Protein AF-A0A6P0TZZ3-F1 (afdb_monomer)

pLDDT: mean 82.18, std 9.92, range [52.47, 95.62]

Structure (mmCIF, N/CA/C/O backbone):
data_AF-A0A6P0TZZ3-F1
#
_entry.id   AF-A0A6P0TZZ3-F1
#
loop_
_atom_site.group_PDB
_atom_site.id
_atom_site.type_symbol
_atom_site.label_atom_id
_atom_site.label_alt_id
_atom_site.label_comp_id
_atom_site.label_asym_id
_atom_site.label_entity_id
_atom_site.label_seq_id
_atom_site.pdbx_PDB_ins_code
_atom_site.Cartn_x
_atom_site.Cartn_y
_atom_site.Cartn_z
_atom_site.occupancy
_atom_site.B_iso_or_equiv
_atom_site.auth_seq_id
_atom_site.auth_comp_id
_atom_site.auth_asym_id
_atom_site.auth_atom_id
_atom_site.pdbx_PDB_model_num
ATOM 1 N N . MET A 1 1 ? 15.895 10.677 0.646 1.00 52.47 1 MET A N 1
ATOM 2 C CA . MET A 1 1 ? 14.787 11.586 1.006 1.00 52.47 1 MET A CA 1
ATOM 3 C C . MET A 1 1 ? 13.874 10.931 2.045 1.00 52.47 1 MET A C 1
ATOM 5 O O . MET A 1 1 ? 13.960 9.717 2.222 1.00 52.47 1 MET A O 1
ATOM 9 N N . SER A 1 2 ? 13.044 11.704 2.756 1.00 64.56 2 SER A N 1
ATOM 10 C CA . SER A 1 2 ? 11.934 11.185 3.570 1.00 64.56 2 SER A CA 1
ATOM 11 C C . SER A 1 2 ? 10.621 11.366 2.803 1.00 64.56 2 SER A C 1
ATOM 13 O O . SER A 1 2 ? 10.283 12.470 2.377 1.00 64.56 2 SER A O 1
ATOM 15 N N . PHE A 1 3 ? 9.886 10.277 2.585 1.00 74.50 3 PHE A N 1
ATOM 16 C CA . PHE A 1 3 ? 8.563 10.345 1.969 1.00 74.50 3 PHE A CA 1
ATOM 17 C C . PHE A 1 3 ? 7.570 10.886 3.000 1.00 74.50 3 PHE A C 1
ATOM 19 O O . PHE A 1 3 ? 7.416 10.302 4.069 1.00 74.50 3 PHE A O 1
ATOM 26 N N . THR A 1 4 ? 6.916 12.011 2.701 1.00 78.69 4 THR A N 1
ATOM 27 C CA . THR A 1 4 ? 5.920 12.614 3.598 1.00 78.69 4 THR A CA 1
ATOM 28 C C . THR A 1 4 ? 4.526 12.464 3.006 1.00 78.69 4 THR A C 1
ATOM 30 O O . THR A 1 4 ? 4.146 13.149 2.057 1.00 78.69 4 THR A O 1
ATOM 33 N N . PHE A 1 5 ? 3.742 11.554 3.577 1.00 82.44 5 PHE A N 1
ATOM 34 C CA . PHE A 1 5 ? 2.343 11.362 3.214 1.00 82.44 5 PHE A CA 1
ATOM 35 C C . PHE A 1 5 ? 1.461 12.149 4.184 1.00 82.44 5 PHE A C 1
ATOM 37 O O . PHE A 1 5 ? 1.584 12.011 5.394 1.00 82.44 5 PHE A O 1
ATOM 44 N N . LYS A 1 6 ? 0.579 13.004 3.655 1.00 82.19 6 LYS A N 1
ATOM 45 C CA . LYS A 1 6 ? -0.287 13.898 4.454 1.00 82.19 6 LYS A CA 1
ATOM 46 C C . LYS A 1 6 ? -1.774 13.547 4.356 1.00 82.19 6 LYS A C 1
ATOM 48 O O . LYS A 1 6 ? -2.630 14.353 4.717 1.00 82.19 6 LYS A O 1
ATOM 53 N N . GLN A 1 7 ? -2.101 12.389 3.794 1.00 79.00 7 GLN A N 1
ATOM 54 C CA . GLN A 1 7 ? -3.471 11.986 3.474 1.00 79.00 7 GLN A CA 1
ATOM 55 C C . GLN A 1 7 ? -3.771 10.594 4.023 1.00 79.00 7 GLN A C 1
ATOM 57 O O . GLN A 1 7 ? -2.855 9.804 4.227 1.00 79.00 7 GLN A O 1
ATOM 62 N N . GLY A 1 8 ? -5.052 10.288 4.235 1.00 78.75 8 GLY A N 1
ATOM 63 C CA . GLY A 1 8 ? -5.482 8.984 4.742 1.00 78.75 8 GLY A CA 1
ATOM 64 C C . GLY A 1 8 ? -4.954 8.696 6.149 1.00 78.75 8 GLY A C 1
ATOM 65 O O . GLY A 1 8 ? -4.808 9.608 6.965 1.00 78.75 8 GLY A O 1
ATOM 66 N N . LEU A 1 9 ? -4.645 7.426 6.422 1.00 78.88 9 LEU A N 1
ATOM 67 C CA . LEU A 1 9 ? -4.151 6.988 7.732 1.00 78.88 9 LEU A CA 1
ATOM 68 C C . LEU A 1 9 ? -2.781 7.585 8.103 1.00 78.88 9 LEU A C 1
ATOM 70 O O . LEU A 1 9 ? -2.472 7.700 9.287 1.00 78.88 9 LEU A O 1
ATOM 74 N N . PHE A 1 10 ? -2.015 8.076 7.124 1.00 81.44 10 PHE A N 1
ATOM 75 C CA . PHE A 1 10 ? -0.735 8.753 7.362 1.00 81.44 10 PHE A CA 1
ATOM 76 C C . PHE A 1 10 ? -0.865 10.061 8.160 1.00 81.44 10 PHE A C 1
ATOM 78 O O . PHE A 1 10 ? 0.127 10.571 8.670 1.00 81.44 10 PHE A O 1
ATOM 85 N N . GLN A 1 11 ? -2.077 10.609 8.310 1.00 78.50 11 GLN A N 1
ATOM 86 C CA . GLN A 1 11 ? -2.333 11.764 9.181 1.00 78.50 11 GLN A CA 1
ATOM 87 C C . GLN A 1 11 ? -2.257 11.430 10.679 1.00 78.50 11 GLN A C 1
ATOM 89 O O . GLN A 1 11 ? -2.151 12.342 11.495 1.00 78.50 11 GLN A O 1
ATOM 94 N N . PHE A 1 12 ? -2.320 10.146 11.039 1.00 72.44 12 PHE A N 1
ATOM 95 C CA . PHE A 1 12 ? -2.363 9.665 12.423 1.00 72.44 12 PHE A CA 1
ATOM 96 C C . PHE A 1 12 ? -1.046 9.010 12.859 1.00 72.44 12 PHE A C 1
ATOM 98 O O . PHE A 1 12 ? -1.059 8.139 13.722 1.00 72.44 12 PHE A O 1
ATOM 105 N N . ASP A 1 13 ? 0.073 9.403 12.239 1.00 73.25 13 ASP A N 1
ATOM 106 C CA . ASP A 1 13 ? 1.415 8.840 12.474 1.00 73.25 13 ASP A CA 1
ATOM 107 C C . ASP A 1 13 ? 1.493 7.314 12.255 1.00 73.25 13 ASP A C 1
ATOM 109 O O . ASP A 1 13 ? 2.317 6.604 12.827 1.00 73.25 13 ASP A O 1
ATOM 113 N N . PHE A 1 14 ? 0.603 6.792 11.405 1.00 78.06 14 PHE A N 1
ATOM 114 C CA . PHE A 1 14 ? 0.521 5.379 11.059 1.00 78.06 14 PHE A CA 1
ATOM 115 C C . PHE A 1 14 ? 0.973 5.149 9.617 1.00 78.06 14 PHE A C 1
ATOM 117 O O . PHE A 1 14 ? 0.549 5.851 8.695 1.00 78.06 14 PHE A O 1
ATOM 124 N N . THR A 1 15 ? 1.810 4.133 9.402 1.00 83.56 15 THR A N 1
ATOM 125 C CA . THR A 1 15 ? 2.242 3.751 8.054 1.00 83.56 15 THR A CA 1
ATOM 126 C C . THR A 1 15 ? 1.244 2.770 7.453 1.00 83.56 15 THR A C 1
ATOM 128 O O . THR A 1 15 ? 1.202 1.601 7.821 1.00 83.56 15 THR A O 1
ATOM 131 N N . ASP A 1 16 ? 0.449 3.234 6.492 1.00 87.00 16 ASP A N 1
ATOM 132 C CA . ASP A 1 16 ? -0.555 2.393 5.843 1.00 87.00 16 ASP A CA 1
ATOM 133 C C . ASP A 1 16 ? 0.065 1.494 4.764 1.00 87.00 16 ASP A C 1
ATOM 135 O O . ASP A 1 16 ? 0.203 1.862 3.594 1.00 87.00 16 ASP A O 1
ATOM 139 N N . HIS A 1 17 ? 0.439 0.281 5.166 1.00 89.12 17 HIS A N 1
ATOM 140 C CA . HIS A 1 17 ? 1.008 -0.722 4.267 1.00 89.12 17 HIS A CA 1
ATOM 141 C C . HIS A 1 17 ? 0.021 -1.208 3.194 1.00 89.12 17 HIS A C 1
ATOM 143 O O . HIS A 1 17 ? 0.450 -1.559 2.090 1.00 89.12 17 HIS A O 1
ATOM 149 N N . HIS A 1 18 ? -1.288 -1.175 3.470 1.00 89.56 18 HIS A N 1
ATOM 150 C CA . HIS A 1 18 ? -2.309 -1.545 2.489 1.00 89.56 18 HIS A CA 1
ATOM 151 C C . HIS A 1 18 ? -2.388 -0.483 1.391 1.00 89.56 18 HIS A C 1
ATOM 153 O O . HIS A 1 18 ? -2.351 -0.820 0.204 1.00 89.56 18 HIS A O 1
ATOM 159 N N . ALA A 1 19 ? -2.387 0.799 1.770 1.00 89.94 19 ALA A N 1
ATOM 160 C CA . ALA A 1 19 ? -2.342 1.909 0.825 1.00 89.94 19 ALA A CA 1
ATOM 161 C C . ALA A 1 19 ? -1.035 1.937 0.017 1.00 89.94 19 ALA A C 1
ATOM 163 O O . ALA A 1 19 ? -1.085 2.159 -1.193 1.00 89.94 19 ALA A O 1
ATOM 164 N N . ILE A 1 20 ? 0.117 1.643 0.639 1.00 91.44 20 ILE A N 1
ATOM 165 C CA . ILE A 1 20 ? 1.415 1.569 -0.062 1.00 91.44 20 ILE A CA 1
ATOM 166 C C . ILE A 1 20 ? 1.385 0.523 -1.185 1.00 91.44 20 ILE A C 1
ATOM 168 O O . ILE A 1 20 ? 1.874 0.785 -2.284 1.00 91.44 20 ILE A O 1
ATOM 172 N N . LEU A 1 21 ? 0.805 -0.657 -0.940 1.00 92.12 21 LEU A N 1
ATOM 173 C CA . LEU A 1 21 ? 0.680 -1.696 -1.970 1.00 92.12 21 LEU A CA 1
ATOM 174 C C . LEU A 1 21 ? -0.540 -1.483 -2.887 1.00 92.12 21 LEU A C 1
ATOM 176 O O . LEU A 1 21 ? -0.622 -2.076 -3.970 1.00 92.12 21 LEU A O 1
ATOM 180 N N . GLY A 1 22 ? -1.477 -0.620 -2.496 1.00 91.06 22 GLY A N 1
ATOM 181 C CA . GLY A 1 22 ? -2.748 -0.412 -3.182 1.00 91.06 22 GLY A CA 1
ATOM 182 C C . GLY A 1 22 ? -3.596 -1.682 -3.182 1.00 91.06 22 GLY A C 1
ATOM 183 O O . GLY A 1 22 ? -4.038 -2.123 -4.246 1.00 91.06 22 GLY A O 1
ATOM 184 N N . VAL A 1 23 ? -3.736 -2.299 -2.009 1.00 91.75 23 VAL A N 1
ATOM 185 C CA . VAL A 1 23 ? -4.586 -3.469 -1.750 1.00 91.75 23 VAL A CA 1
ATOM 186 C C . VAL A 1 23 ? -5.721 -3.097 -0.802 1.00 91.75 23 VAL A C 1
ATOM 188 O O . VAL A 1 23 ? -5.630 -2.109 -0.075 1.00 91.75 23 VAL A O 1
ATOM 191 N N . SER A 1 24 ? -6.788 -3.892 -0.814 1.00 88.62 24 SER A N 1
ATOM 192 C CA . SER A 1 24 ? -7.885 -3.740 0.139 1.00 88.62 24 SER A CA 1
ATOM 193 C C . SER A 1 24 ? -7.459 -4.136 1.557 1.00 88.62 24 SER A C 1
ATOM 195 O O . SER A 1 24 ? -6.531 -4.925 1.727 1.00 88.62 24 SER A O 1
ATOM 197 N N . LEU A 1 25 ? -8.155 -3.616 2.570 1.00 83.81 25 LEU A N 1
ATOM 198 C CA . LEU A 1 25 ? -7.905 -3.905 3.991 1.00 83.81 25 LEU A CA 1
ATOM 199 C C . LEU A 1 25 ? -8.218 -5.360 4.381 1.00 83.81 25 LEU A C 1
ATOM 201 O O . LEU A 1 25 ? -7.721 -5.862 5.386 1.00 83.81 25 LEU A O 1
ATOM 205 N N . ASP A 1 26 ? -9.056 -6.035 3.597 1.00 84.12 26 ASP A N 1
ATOM 206 C CA . ASP A 1 26 ? -9.419 -7.445 3.749 1.00 84.12 26 ASP A CA 1
ATOM 207 C C . ASP A 1 26 ? -8.594 -8.383 2.854 1.00 84.12 26 ASP A C 1
ATOM 209 O O . ASP A 1 26 ? -8.761 -9.601 2.951 1.00 84.12 26 ASP A O 1
ATOM 213 N N . ALA A 1 27 ? -7.674 -7.836 2.046 1.00 87.94 27 ALA A N 1
ATOM 214 C CA . ALA A 1 27 ? -6.902 -8.597 1.074 1.00 87.94 27 ALA A CA 1
ATOM 215 C C . ALA A 1 27 ? -6.175 -9.780 1.723 1.00 87.94 27 ALA A C 1
ATOM 217 O O . ALA A 1 27 ? -5.566 -9.683 2.797 1.00 87.94 27 ALA A O 1
ATOM 218 N N . GLU A 1 28 ? -6.219 -10.918 1.040 1.00 87.50 28 GLU A N 1
ATOM 219 C CA . GLU A 1 28 ? -5.500 -12.102 1.486 1.00 87.50 28 GLU A CA 1
ATOM 220 C C . GLU A 1 28 ? -4.016 -12.010 1.125 1.00 87.50 28 GLU A C 1
ATOM 222 O O 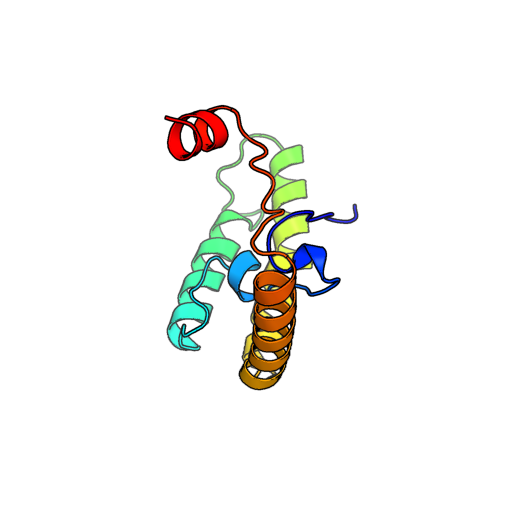. GLU A 1 28 ? -3.612 -11.352 0.161 1.00 87.50 28 GLU A O 1
ATOM 227 N N . PHE A 1 29 ? -3.176 -12.747 1.854 1.00 87.75 29 PHE A N 1
ATOM 228 C CA . PHE A 1 29 ? -1.731 -12.740 1.620 1.00 87.75 29 PHE A CA 1
ATOM 229 C C . PHE A 1 29 ? -1.356 -13.092 0.168 1.00 87.75 29 PHE A C 1
ATOM 231 O O . PHE A 1 29 ? -0.422 -12.523 -0.401 1.00 87.75 29 PHE A O 1
ATOM 238 N N . GLY A 1 30 ? -2.119 -13.981 -0.478 1.00 90.44 30 GLY A N 1
ATOM 239 C CA . GLY A 1 30 ? -1.937 -14.307 -1.894 1.00 90.44 30 GLY A CA 1
ATOM 240 C C . GLY A 1 30 ? -2.153 -13.107 -2.827 1.00 90.44 30 GLY A C 1
ATOM 241 O O . GLY A 1 30 ? -1.402 -12.927 -3.790 1.00 90.44 30 GLY A O 1
ATOM 242 N N . GLU A 1 31 ? -3.139 -12.258 -2.540 1.00 91.75 31 GLU A N 1
ATOM 243 C CA . GLU A 1 31 ? -3.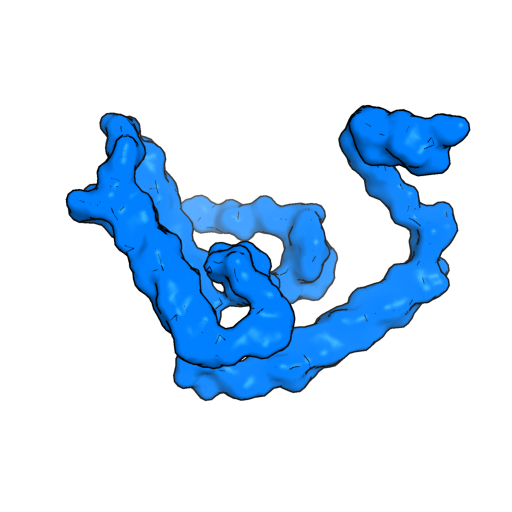414 -11.032 -3.297 1.00 91.75 31 GLU A CA 1
ATOM 244 C C . GLU A 1 31 ? -2.349 -9.967 -3.042 1.00 91.75 31 GLU A C 1
ATOM 246 O O . GLU A 1 31 ? -1.842 -9.363 -3.994 1.00 91.75 31 GLU A O 1
ATOM 251 N N . ILE A 1 32 ? -1.946 -9.813 -1.778 1.00 91.94 32 ILE A N 1
ATOM 252 C CA . ILE A 1 32 ? -0.858 -8.928 -1.353 1.00 91.94 32 ILE A CA 1
ATOM 253 C C . ILE A 1 32 ? 0.431 -9.283 -2.096 1.00 91.94 32 ILE A C 1
ATOM 255 O O . ILE A 1 32 ? 1.040 -8.419 -2.731 1.00 91.94 32 ILE A O 1
ATOM 259 N N . ARG A 1 33 ? 0.806 -10.568 -2.125 1.00 92.75 33 ARG A N 1
ATOM 260 C CA . ARG A 1 33 ? 1.985 -11.051 -2.855 1.00 92.75 33 ARG A CA 1
ATOM 261 C C . ARG A 1 33 ? 1.890 -10.764 -4.352 1.00 92.75 33 ARG A C 1
ATOM 263 O O . ARG A 1 33 ? 2.834 -10.228 -4.936 1.00 92.75 33 ARG A O 1
ATOM 270 N N . LYS A 1 34 ? 0.752 -11.070 -4.988 1.00 95.00 34 LYS A N 1
ATOM 271 C CA . LYS A 1 34 ? 0.529 -10.779 -6.419 1.00 95.00 34 LYS A CA 1
ATOM 272 C C . LYS A 1 34 ? 0.631 -9.285 -6.721 1.00 95.00 34 LYS A C 1
ATOM 274 O O . LYS A 1 34 ? 1.098 -8.897 -7.796 1.00 95.00 34 LYS A O 1
ATOM 279 N N . ARG A 1 35 ? 0.148 -8.430 -5.818 1.00 95.62 35 ARG A N 1
ATOM 280 C CA . ARG A 1 35 ? 0.223 -6.979 -5.976 1.00 95.62 35 ARG A CA 1
ATOM 281 C C . ARG A 1 35 ? 1.652 -6.478 -5.798 1.00 95.62 35 ARG A C 1
ATOM 283 O O . ARG A 1 35 ? 2.130 -5.773 -6.685 1.00 95.62 35 ARG A O 1
ATOM 290 N N . TYR A 1 36 ? 2.342 -6.919 -4.748 1.00 95.31 36 TYR A N 1
ATOM 291 C CA . TYR A 1 36 ? 3.749 -6.610 -4.507 1.00 95.31 36 TYR A CA 1
ATOM 292 C C . TYR A 1 36 ? 4.615 -6.931 -5.728 1.00 95.31 36 TYR A C 1
ATOM 294 O O . TYR A 1 36 ? 5.302 -6.045 -6.224 1.00 95.31 36 TYR A O 1
ATOM 302 N N . MET A 1 37 ? 4.512 -8.140 -6.297 1.00 94.94 37 MET A N 1
ATOM 303 C CA . MET A 1 37 ? 5.324 -8.515 -7.465 1.00 94.94 37 MET A CA 1
ATOM 304 C C . MET A 1 37 ? 5.085 -7.608 -8.681 1.00 94.94 37 MET A C 1
ATOM 306 O O . MET A 1 37 ? 6.027 -7.269 -9.397 1.00 94.94 37 MET A O 1
ATOM 310 N N . ARG A 1 38 ? 3.836 -7.176 -8.911 1.00 94.44 38 ARG A N 1
ATOM 311 C CA . ARG A 1 38 ? 3.507 -6.238 -9.997 1.00 94.44 38 ARG A CA 1
ATOM 312 C C . ARG A 1 38 ? 4.111 -4.856 -9.768 1.00 94.44 38 ARG A C 1
ATOM 314 O O . ARG A 1 38 ? 4.610 -4.259 -10.718 1.00 94.44 38 ARG A O 1
ATOM 321 N N . VAL A 1 39 ? 4.052 -4.353 -8.536 1.00 94.25 39 VAL A N 1
ATOM 322 C CA . VAL A 1 39 ? 4.625 -3.048 -8.175 1.00 94.25 39 VAL A CA 1
ATOM 323 C C . VAL A 1 39 ? 6.150 -3.106 -8.243 1.00 94.25 39 VAL A C 1
ATOM 325 O O . VAL A 1 39 ? 6.752 -2.280 -8.922 1.00 94.25 39 VAL A O 1
ATOM 328 N N . ALA A 1 40 ? 6.766 -4.126 -7.641 1.00 93.75 40 ALA A N 1
ATOM 329 C CA . ALA A 1 40 ? 8.211 -4.323 -7.641 1.00 93.75 40 ALA A CA 1
ATOM 330 C C . ALA A 1 40 ? 8.777 -4.375 -9.062 1.00 93.75 40 ALA A C 1
ATOM 332 O O . ALA A 1 40 ? 9.712 -3.648 -9.371 1.00 93.75 40 ALA A O 1
ATOM 333 N N . ARG A 1 41 ? 8.146 -5.131 -9.970 1.00 92.94 41 ARG A N 1
ATOM 334 C CA . ARG A 1 41 ? 8.570 -5.188 -11.376 1.00 92.94 41 ARG A CA 1
ATOM 335 C C . ARG A 1 41 ? 8.493 -3.833 -12.089 1.00 92.94 41 ARG A C 1
ATOM 337 O O . ARG A 1 41 ? 9.295 -3.569 -12.971 1.00 92.94 41 ARG A O 1
ATOM 344 N N . ARG A 1 42 ? 7.545 -2.958 -11.752 1.00 91.19 42 ARG A N 1
ATOM 345 C CA . ARG A 1 42 ? 7.474 -1.623 -12.378 1.00 91.19 42 ARG A CA 1
ATOM 346 C C . ARG A 1 42 ? 8.531 -0.659 -11.847 1.00 91.19 42 ARG A C 1
ATOM 348 O O . ARG A 1 42 ? 8.927 0.248 -12.570 1.00 91.19 42 ARG A O 1
ATOM 355 N N . LEU A 1 43 ? 8.939 -0.835 -10.594 1.00 91.75 43 LEU A N 1
ATOM 356 C CA . LEU A 1 43 ? 9.865 0.064 -9.909 1.00 91.75 43 LEU A CA 1
ATOM 357 C C . LEU A 1 43 ? 11.324 -0.409 -9.952 1.00 91.75 43 LEU A C 1
ATOM 359 O O . LEU A 1 43 ? 12.219 0.384 -9.686 1.00 91.75 43 LEU A O 1
ATOM 363 N N . HIS A 1 44 ? 11.567 -1.681 -10.271 1.00 89.00 44 HIS A N 1
ATOM 364 C CA . HIS A 1 44 ? 12.911 -2.243 -10.355 1.00 89.00 44 HIS A CA 1
ATOM 365 C C . HIS A 1 44 ? 13.720 -1.569 -11.477 1.00 89.00 44 HIS A C 1
ATOM 367 O O . HIS A 1 44 ? 13.178 -1.415 -12.576 1.00 89.00 44 HIS A O 1
ATOM 373 N N . PRO A 1 45 ? 15.002 -1.222 -11.249 1.00 85.12 45 PRO A N 1
ATOM 374 C CA . PRO A 1 45 ? 15.831 -0.520 -12.234 1.00 85.12 45 PRO A CA 1
ATOM 375 C C . PRO A 1 45 ? 15.883 -1.233 -13.594 1.00 85.12 45 PRO A C 1
ATOM 377 O O . PRO A 1 45 ? 15.756 -0.584 -14.629 1.00 85.12 45 PRO A O 1
ATOM 380 N N . ASP A 1 46 ? 15.962 -2.566 -13.596 1.00 85.56 46 ASP A N 1
ATOM 381 C CA . ASP A 1 46 ? 16.085 -3.364 -14.828 1.00 85.56 46 ASP A CA 1
ATOM 382 C C . ASP A 1 46 ? 14.816 -3.412 -15.691 1.00 85.56 46 ASP A C 1
ATOM 384 O O . ASP A 1 46 ? 14.887 -3.659 -16.892 1.00 85.56 46 ASP A O 1
ATOM 388 N N . THR A 1 47 ? 13.637 -3.235 -15.092 1.00 86.31 47 THR A N 1
ATOM 389 C CA . THR A 1 47 ? 12.345 -3.422 -15.780 1.00 86.31 47 THR A CA 1
ATOM 390 C C . THR A 1 47 ? 11.478 -2.170 -15.769 1.00 86.31 47 THR A C 1
ATOM 392 O O . THR A 1 47 ? 10.317 -2.212 -16.188 1.00 86.31 47 THR A O 1
ATOM 395 N N . SER A 1 48 ? 12.030 -1.060 -15.285 1.00 82.00 48 SER A N 1
ATOM 396 C CA . SER A 1 48 ? 11.329 0.207 -15.193 1.00 82.00 48 SER A CA 1
ATOM 397 C C . SER A 1 48 ? 11.081 0.808 -16.583 1.00 82.00 48 SER A C 1
ATOM 399 O O . SER A 1 48 ? 12.015 0.923 -17.377 1.00 82.00 48 SER A O 1
ATOM 401 N N . PRO A 1 49 ? 9.843 1.238 -16.894 1.00 82.88 49 PRO A N 1
ATOM 402 C CA . PRO A 1 49 ? 9.532 1.915 -18.149 1.00 82.88 49 PRO A CA 1
ATOM 403 C C . PRO A 1 49 ? 9.945 3.400 -18.153 1.00 82.88 49 PRO A C 1
ATOM 405 O O . PRO A 1 49 ? 9.677 4.092 -19.134 1.00 82.88 49 PRO A O 1
ATOM 408 N N . PHE A 1 50 ? 10.524 3.922 -17.064 1.00 84.38 50 PHE A N 1
ATOM 409 C CA . PHE A 1 50 ? 10.857 5.341 -16.950 1.00 84.38 50 PHE A CA 1
ATOM 410 C C . PHE A 1 50 ? 12.082 5.698 -17.802 1.00 84.38 50 PHE A C 1
ATOM 412 O O . PHE A 1 50 ? 13.098 5.003 -17.783 1.00 84.38 50 PHE A O 1
ATOM 419 N N . GLY A 1 51 ? 11.971 6.787 -18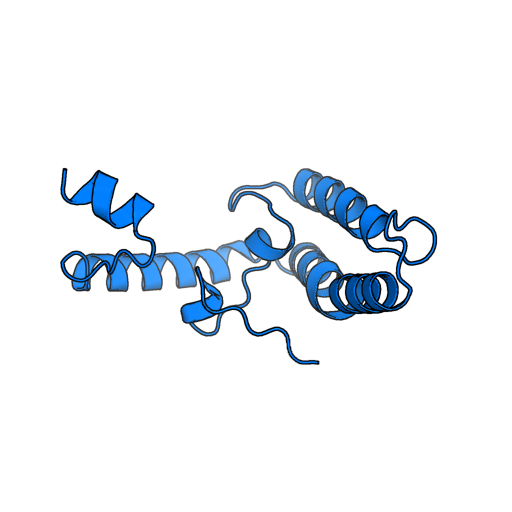.568 1.00 77.00 51 GLY A N 1
ATOM 420 C CA . GLY A 1 51 ? 13.012 7.226 -19.501 1.00 77.00 51 GLY A CA 1
ATOM 421 C C . GLY A 1 51 ? 14.122 8.065 -18.863 1.00 77.00 51 GLY A C 1
ATOM 422 O O . GLY A 1 51 ? 15.235 8.068 -19.379 1.00 77.00 51 GLY A O 1
ATOM 423 N N . SER A 1 52 ? 13.839 8.753 -17.751 1.00 89.06 52 SER A N 1
ATOM 424 C CA . SER A 1 52 ? 14.824 9.567 -17.028 1.00 89.06 52 SER A CA 1
ATOM 425 C C . SER A 1 52 ? 15.535 8.757 -15.948 1.00 89.06 52 SER A C 1
ATOM 427 O O . SER A 1 52 ? 14.897 7.999 -15.216 1.00 89.06 52 SER A O 1
ATOM 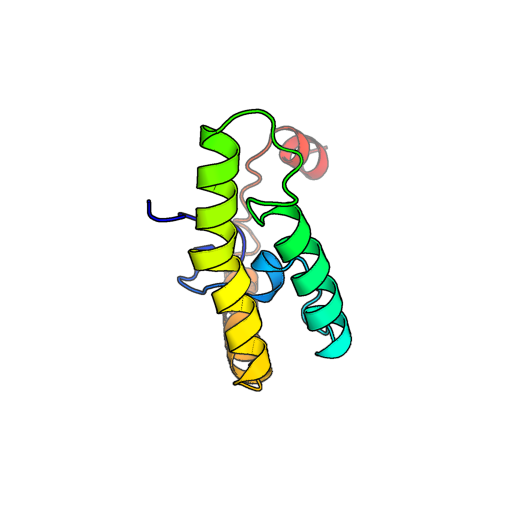429 N N . GLU A 1 53 ? 16.841 8.970 -15.791 1.00 86.31 53 GLU A N 1
ATOM 430 C CA . GLU A 1 53 ? 17.628 8.352 -14.718 1.00 86.31 53 GLU A CA 1
ATOM 431 C C . GLU A 1 53 ? 17.135 8.791 -13.330 1.00 86.31 53 GLU A C 1
ATOM 433 O O . GLU A 1 53 ? 16.995 7.966 -12.432 1.00 86.31 53 GLU A O 1
ATOM 438 N N . THR A 1 54 ? 16.726 10.057 -13.188 1.00 87.94 54 THR A N 1
ATOM 439 C CA . THR A 1 54 ? 16.141 10.585 -11.943 1.00 87.94 54 THR A CA 1
ATOM 440 C C . THR A 1 54 ? 14.885 9.825 -11.523 1.00 87.94 54 THR A C 1
ATOM 442 O O . THR A 1 54 ? 14.666 9.570 -10.340 1.00 87.94 54 THR A O 1
ATOM 445 N N . ASP A 1 55 ? 14.056 9.438 -12.494 1.00 88.62 55 ASP A N 1
ATOM 446 C CA . ASP A 1 55 ? 12.802 8.733 -12.236 1.00 88.62 55 ASP A CA 1
ATOM 447 C C . ASP A 1 55 ? 13.064 7.271 -11.870 1.00 88.62 55 ASP A C 1
ATOM 449 O O . ASP A 1 55 ? 12.356 6.704 -11.037 1.00 88.62 55 ASP A O 1
ATOM 453 N N . LYS A 1 56 ? 14.105 6.661 -12.451 1.00 88.56 56 LYS A N 1
ATOM 454 C CA . LYS A 1 56 ? 14.554 5.309 -12.093 1.00 88.56 56 LYS A CA 1
ATOM 455 C C . LYS A 1 56 ? 15.147 5.261 -10.691 1.00 88.56 56 LYS A C 1
ATOM 457 O O . LYS A 1 56 ? 14.799 4.366 -9.922 1.00 88.56 5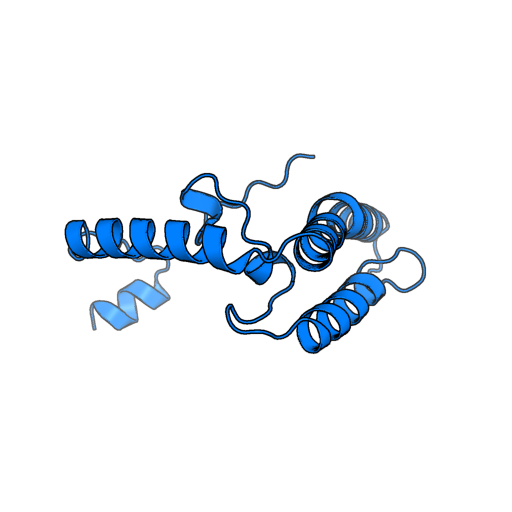6 LYS A O 1
ATOM 462 N N . GLU A 1 57 ? 15.990 6.228 -10.334 1.00 90.12 57 GLU A N 1
ATOM 463 C CA . GLU A 1 57 ? 16.530 6.360 -8.978 1.00 90.12 57 GLU A CA 1
ATOM 464 C C . GLU A 1 57 ? 15.403 6.541 -7.957 1.00 90.12 57 GLU A C 1
ATOM 466 O O . GLU A 1 57 ? 15.351 5.833 -6.947 1.00 90.12 57 GLU A O 1
ATOM 471 N N . PHE A 1 58 ? 14.442 7.418 -8.260 1.00 90.19 58 PHE A N 1
ATOM 472 C CA . PHE A 1 58 ? 13.273 7.632 -7.416 1.00 90.19 58 PHE A CA 1
ATOM 473 C C . PHE A 1 58 ? 12.404 6.371 -7.289 1.00 90.19 58 PHE A C 1
ATOM 475 O O . PHE A 1 58 ? 11.966 6.020 -6.191 1.00 90.19 58 PHE A O 1
ATOM 482 N N . ALA A 1 59 ? 12.190 5.641 -8.387 1.00 91.25 59 ALA A N 1
ATOM 483 C CA . ALA A 1 59 ? 11.467 4.372 -8.382 1.00 91.25 59 ALA A CA 1
ATOM 484 C C . ALA A 1 59 ? 12.166 3.308 -7.521 1.00 91.25 59 ALA A C 1
ATOM 486 O O . ALA A 1 59 ? 11.508 2.608 -6.745 1.00 91.25 59 ALA A O 1
ATOM 487 N N . ASN A 1 60 ? 13.494 3.228 -7.595 1.00 91.25 60 ASN A N 1
ATOM 488 C CA . ASN A 1 60 ? 14.290 2.328 -6.770 1.00 91.25 60 ASN A CA 1
ATOM 489 C C . ASN A 1 60 ? 14.234 2.718 -5.277 1.00 91.25 60 ASN A C 1
ATOM 491 O O . ASN A 1 60 ? 14.094 1.861 -4.397 1.00 91.25 60 ASN A O 1
ATOM 495 N N . GLU A 1 61 ? 14.264 4.018 -4.965 1.00 92.38 61 GLU A N 1
ATOM 496 C CA . GLU A 1 61 ? 14.095 4.511 -3.592 1.00 92.38 61 GLU A CA 1
ATOM 497 C C . GLU A 1 61 ? 12.698 4.165 -3.043 1.00 92.38 61 GLU A C 1
ATOM 499 O O . GLU A 1 61 ? 12.582 3.669 -1.919 1.00 92.38 61 GLU A O 1
ATOM 504 N N . LEU A 1 62 ? 11.639 4.331 -3.845 1.00 92.00 62 LEU A N 1
ATOM 505 C CA . LEU A 1 62 ? 10.278 3.908 -3.492 1.00 92.00 62 LEU A CA 1
ATOM 506 C C . LEU A 1 62 ? 10.196 2.398 -3.224 1.00 92.00 62 LEU A C 1
ATOM 508 O O . LEU A 1 62 ? 9.588 1.965 -2.237 1.00 92.00 62 LEU A O 1
ATOM 512 N N . LEU A 1 63 ? 10.817 1.588 -4.085 1.00 93.56 63 LEU A N 1
ATOM 513 C CA . LEU A 1 63 ? 10.814 0.133 -3.953 1.00 93.56 63 LEU A CA 1
ATOM 514 C C . LEU A 1 63 ? 11.492 -0.322 -2.654 1.00 93.56 63 LEU A C 1
ATOM 516 O O . LEU A 1 63 ? 10.957 -1.170 -1.933 1.00 93.56 63 LEU A O 1
ATOM 520 N N . SER A 1 64 ? 12.658 0.245 -2.352 1.00 93.31 64 SER A N 1
ATOM 521 C CA . SER A 1 64 ? 13.480 -0.146 -1.204 1.00 93.31 64 SER A CA 1
ATOM 522 C C . SER A 1 64 ? 12.954 0.387 0.130 1.00 93.31 64 SER A C 1
ATOM 524 O O . SER A 1 64 ? 12.982 -0.341 1.121 1.00 93.31 64 SER A O 1
ATOM 526 N N . LYS A 1 65 ? 12.441 1.624 0.171 1.00 92.06 65 LYS A N 1
ATOM 527 C CA . LYS A 1 65 ? 12.053 2.289 1.428 1.00 92.06 65 LYS A CA 1
ATOM 528 C C . LYS A 1 65 ? 10.581 2.168 1.796 1.00 92.06 65 LYS A C 1
ATOM 530 O O . LYS A 1 65 ? 10.253 2.359 2.962 1.00 92.06 65 LYS A O 1
ATOM 535 N N . LEU A 1 66 ? 9.698 1.872 0.841 1.00 91.69 66 LEU A N 1
ATOM 536 C CA . LEU A 1 66 ? 8.256 1.783 1.101 1.00 91.69 66 LEU A CA 1
ATOM 537 C C . LEU A 1 66 ? 7.673 0.433 0.708 1.00 91.69 66 LEU A C 1
ATOM 539 O O . LEU A 1 66 ? 7.109 -0.261 1.552 1.00 91.69 66 LEU A O 1
ATOM 543 N N . VAL A 1 67 ? 7.830 0.035 -0.555 1.00 93.69 67 VAL A N 1
ATOM 544 C CA . VAL A 1 67 ? 7.126 -1.139 -1.093 1.00 93.69 67 VAL A CA 1
ATOM 545 C C . VAL A 1 67 ? 7.633 -2.439 -0.465 1.00 93.69 67 VAL A C 1
ATOM 547 O O . VAL A 1 67 ? 6.831 -3.272 -0.042 1.00 93.69 67 VAL A O 1
ATOM 550 N N . SER A 1 68 ? 8.953 -2.616 -0.367 1.00 93.31 68 SER A N 1
ATOM 551 C CA . SER A 1 68 ? 9.539 -3.824 0.229 1.00 93.31 68 SER A CA 1
ATOM 552 C C . SER A 1 68 ? 9.288 -3.916 1.741 1.00 93.31 68 SER A C 1
ATOM 554 O O . SER A 1 68 ? 8.855 -4.978 2.191 1.00 93.31 68 SER A O 1
ATOM 556 N N . PRO A 1 69 ? 9.454 -2.837 2.537 1.00 92.00 69 PRO A N 1
ATOM 557 C CA . PRO A 1 69 ? 9.060 -2.840 3.945 1.00 92.00 69 PRO A CA 1
ATOM 558 C C . PRO A 1 69 ? 7.574 -3.145 4.168 1.00 92.00 69 PRO A C 1
ATOM 560 O O . PRO A 1 69 ? 7.260 -3.962 5.030 1.00 92.00 69 PRO A O 1
ATOM 563 N N . ALA A 1 70 ? 6.673 -2.573 3.358 1.00 90.62 70 ALA A N 1
ATOM 564 C CA . ALA A 1 70 ? 5.238 -2.844 3.462 1.00 90.62 70 ALA A CA 1
ATOM 565 C C . ALA A 1 70 ? 4.908 -4.326 3.232 1.00 90.62 70 ALA A C 1
ATOM 567 O O . ALA A 1 70 ? 4.174 -4.924 4.012 1.00 90.62 70 ALA A O 1
ATOM 568 N N . TYR A 1 71 ? 5.494 -4.955 2.208 1.00 91.94 71 TYR A N 1
ATOM 569 C CA . TYR A 1 71 ? 5.313 -6.391 1.976 1.00 91.94 71 TYR A CA 1
ATOM 570 C C . TYR A 1 71 ? 5.907 -7.254 3.100 1.00 91.94 71 TYR A C 1
ATOM 572 O O . TYR A 1 71 ? 5.286 -8.225 3.534 1.00 91.94 71 TYR A O 1
ATOM 580 N N . ASN A 1 72 ? 7.091 -6.890 3.602 1.00 90.12 72 ASN A N 1
ATOM 581 C CA . ASN A 1 72 ? 7.749 -7.621 4.684 1.00 90.12 72 ASN A CA 1
ATOM 582 C C . ASN A 1 72 ? 6.923 -7.623 5.973 1.00 90.12 72 ASN A C 1
ATOM 584 O O . ASN A 1 72 ? 6.902 -8.646 6.656 1.00 90.12 72 ASN A O 1
ATOM 588 N N . LYS A 1 73 ? 6.237 -6.516 6.285 1.00 86.44 73 LYS A N 1
ATOM 589 C CA . LYS A 1 73 ? 5.329 -6.424 7.433 1.00 86.44 73 LYS A CA 1
ATOM 590 C C . LYS A 1 73 ? 4.206 -7.467 7.323 1.00 86.44 73 LYS A C 1
ATOM 592 O O . LYS A 1 73 ? 4.075 -8.308 8.207 1.00 86.44 73 LYS A O 1
ATOM 597 N N . PHE A 1 74 ? 3.523 -7.544 6.176 1.00 83.00 74 PHE A N 1
ATOM 598 C CA . PHE A 1 74 ? 2.482 -8.557 5.929 1.00 83.00 74 PHE A CA 1
ATOM 599 C C . PHE A 1 74 ? 2.978 -10.005 5.969 1.00 83.00 74 PHE A C 1
ATOM 601 O O . PHE A 1 74 ? 2.214 -10.914 6.276 1.00 83.00 74 PHE A O 1
ATOM 608 N N . SER A 1 75 ? 4.243 -10.238 5.616 1.00 75.12 75 SER A N 1
ATOM 609 C CA . SER A 1 75 ? 4.835 -11.578 5.645 1.00 75.12 75 SER A CA 1
ATOM 610 C C . SER A 1 75 ? 5.251 -12.028 7.047 1.00 75.12 75 SER A C 1
ATOM 612 O O . SER A 1 75 ? 5.500 -13.219 7.230 1.00 75.12 75 SER A O 1
ATOM 614 N N . LYS A 1 76 ? 5.400 -11.100 7.998 1.00 72.44 76 LYS A N 1
ATOM 615 C CA . LYS A 1 76 ? 5.909 -11.375 9.349 1.00 72.44 76 LYS A CA 1
ATOM 616 C C . LYS A 1 76 ? 4.827 -11.291 10.416 1.00 72.44 76 LYS A C 1
ATOM 618 O O . LYS A 1 76 ? 4.887 -12.046 11.380 1.00 72.44 76 LYS A O 1
ATOM 623 N N . GLU A 1 77 ? 3.854 -10.403 10.249 1.00 62.94 77 GLU A N 1
ATOM 624 C CA . GLU A 1 77 ? 2.876 -10.079 11.283 1.00 62.94 77 GLU A CA 1
ATOM 625 C C . GLU A 1 77 ? 1.443 -10.244 10.771 1.00 62.94 77 GLU A C 1
ATOM 627 O O . GLU A 1 77 ? 1.080 -9.826 9.670 1.00 62.94 77 GLU A O 1
A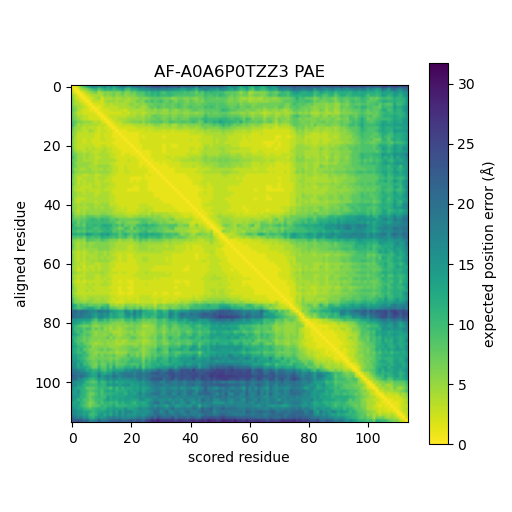TOM 632 N N . GLY A 1 78 ? 0.603 -10.863 11.606 1.00 62.62 78 GLY A N 1
ATOM 633 C CA . GLY A 1 78 ? -0.850 -10.861 11.457 1.00 62.62 78 GLY A CA 1
ATOM 634 C C . GLY A 1 78 ? -1.414 -9.482 11.800 1.00 62.62 78 GLY A C 1
ATOM 635 O O . GLY A 1 78 ? -2.111 -9.317 12.795 1.00 62.62 78 GLY A O 1
ATOM 636 N N . ASP A 1 79 ? -1.102 -8.491 10.970 1.00 64.44 79 ASP A N 1
ATOM 637 C CA . ASP A 1 79 ? -1.244 -7.047 11.225 1.00 64.44 79 ASP A CA 1
ATOM 638 C C . ASP A 1 79 ? -2.688 -6.523 11.320 1.00 64.44 79 ASP A C 1
ATOM 640 O O . ASP A 1 79 ? -2.948 -5.327 11.478 1.00 64.44 79 ASP A O 1
ATOM 644 N N . ARG A 1 80 ? -3.669 -7.426 11.234 1.00 66.31 80 ARG A N 1
ATOM 645 C CA . ARG A 1 80 ? -5.093 -7.076 11.275 1.00 66.31 80 ARG A CA 1
ATOM 646 C C . ARG A 1 80 ? -5.491 -6.445 12.609 1.00 66.31 80 ARG A C 1
ATOM 648 O O . ARG A 1 80 ? -6.382 -5.600 12.626 1.00 66.31 80 ARG A O 1
ATOM 655 N N . ALA A 1 81 ? -4.833 -6.818 13.708 1.00 69.31 81 ALA A N 1
ATOM 656 C CA . ALA A 1 81 ? -5.114 -6.253 15.025 1.00 69.31 81 ALA A CA 1
ATOM 657 C C . ALA A 1 81 ? -4.684 -4.778 15.131 1.00 69.31 81 ALA A C 1
ATOM 659 O O . ALA A 1 81 ? -5.469 -3.953 15.596 1.00 69.31 81 ALA A O 1
ATOM 660 N N . GLU A 1 82 ? -3.485 -4.431 14.649 1.00 73.25 82 GLU A N 1
ATOM 661 C CA . GLU A 1 82 ? -2.985 -3.047 14.639 1.00 73.25 82 GLU A CA 1
ATOM 662 C C . GLU A 1 82 ? -3.864 -2.160 13.752 1.00 73.25 82 GLU A C 1
ATOM 664 O O . GLU A 1 82 ? -4.337 -1.107 14.189 1.00 73.25 82 GLU A O 1
ATOM 669 N N . LEU A 1 83 ? -4.191 -2.640 12.547 1.00 74.88 83 LEU A N 1
ATOM 670 C CA . LEU A 1 83 ? -5.107 -1.949 11.643 1.00 74.88 83 LEU A CA 1
ATOM 671 C C . LEU A 1 83 ? -6.480 -1.716 12.292 1.00 74.88 83 LEU A C 1
ATOM 673 O O . LEU A 1 83 ? -7.036 -0.624 12.187 1.00 74.88 83 LEU A O 1
ATOM 677 N N . PHE A 1 84 ? -7.030 -2.717 12.984 1.00 77.50 84 PHE A N 1
ATOM 678 C CA . PHE A 1 84 ? -8.328 -2.592 13.644 1.00 77.50 84 PHE A CA 1
ATOM 679 C C . PHE A 1 84 ? -8.319 -1.529 14.750 1.00 77.50 84 PHE A C 1
ATOM 681 O O . PHE A 1 84 ? -9.266 -0.747 14.862 1.00 77.50 84 PHE A O 1
ATOM 688 N N . VAL A 1 85 ? -7.241 -1.448 15.537 1.00 80.19 85 VAL A N 1
ATOM 689 C CA . VAL A 1 85 ? -7.072 -0.400 16.557 1.00 80.19 85 VAL A CA 1
ATOM 690 C C . VAL A 1 85 ? -7.047 0.987 15.909 1.00 80.19 85 VAL A C 1
ATOM 692 O O . VAL A 1 85 ? -7.743 1.895 16.372 1.00 80.19 85 VAL A O 1
ATOM 695 N N . VAL A 1 86 ? -6.318 1.144 14.802 1.00 78.38 86 VAL A N 1
ATOM 696 C CA . VAL A 1 86 ? -6.254 2.408 14.053 1.00 78.38 86 VAL A CA 1
ATOM 697 C C . VAL A 1 86 ? -7.621 2.785 13.483 1.00 78.38 86 VAL A C 1
ATOM 699 O O . VAL A 1 86 ? -8.075 3.913 13.675 1.00 78.38 86 VAL A O 1
ATOM 702 N N . LEU A 1 87 ? -8.322 1.844 12.845 1.00 81.12 87 LEU A N 1
ATOM 703 C CA . LEU A 1 87 ? -9.663 2.073 12.299 1.00 81.12 87 LEU A CA 1
ATOM 704 C C . LEU A 1 87 ? -10.672 2.443 13.390 1.00 81.12 87 LEU A C 1
ATOM 706 O O . LEU A 1 87 ? -11.513 3.317 13.177 1.00 81.12 87 LEU A O 1
ATOM 710 N N . LYS A 1 88 ? -10.571 1.837 14.577 1.00 81.75 88 LYS A N 1
ATOM 711 C CA . LYS A 1 88 ? -11.407 2.186 15.730 1.00 81.75 88 LYS A CA 1
ATOM 712 C C . LYS A 1 88 ? -11.136 3.614 16.212 1.00 81.75 88 LYS A C 1
ATOM 714 O O . LYS A 1 88 ? -12.078 4.374 16.436 1.00 81.75 88 LYS A O 1
ATOM 719 N N . ASN A 1 89 ? -9.868 4.008 16.322 1.00 79.88 89 ASN A N 1
ATOM 720 C CA . ASN A 1 89 ? -9.490 5.376 16.693 1.00 79.88 89 ASN A CA 1
ATOM 721 C C . ASN A 1 89 ? -9.955 6.400 15.647 1.00 79.88 89 ASN A C 1
ATOM 723 O O . ASN A 1 89 ? -10.468 7.467 16.004 1.00 79.88 89 ASN A O 1
ATOM 727 N N . LEU A 1 90 ? -9.842 6.055 14.361 1.00 78.00 90 LEU A N 1
ATOM 728 C CA . LEU A 1 90 ? -10.358 6.866 13.265 1.00 78.00 90 LEU A CA 1
ATOM 729 C C . LEU A 1 90 ? -11.879 7.014 13.363 1.00 78.00 90 LEU A C 1
ATOM 731 O O . LEU A 1 90 ? -12.374 8.135 13.322 1.00 78.00 90 LEU A O 1
ATOM 735 N N . SER A 1 91 ? -12.610 5.912 13.543 1.00 79.50 91 SER A N 1
ATOM 736 C CA . SER A 1 91 ? -14.070 5.913 13.692 1.00 79.50 91 SER A CA 1
ATOM 737 C C . SER A 1 91 ? -14.522 6.833 14.830 1.00 79.50 91 SER A C 1
ATOM 739 O O . SER A 1 91 ? -15.395 7.680 14.628 1.00 79.50 91 SER A O 1
ATOM 741 N N . ASN A 1 92 ? -13.860 6.761 15.989 1.00 76.88 92 ASN A N 1
ATOM 742 C CA . ASN A 1 92 ? -14.134 7.651 17.117 1.00 76.88 92 ASN A CA 1
ATOM 743 C C . ASN A 1 92 ? -13.875 9.124 16.758 1.00 76.88 92 ASN A C 1
ATOM 745 O O . ASN A 1 92 ? -14.706 9.989 17.035 1.00 76.88 92 ASN A O 1
ATOM 749 N N . THR A 1 93 ? -12.749 9.408 16.099 1.00 73.94 93 THR A N 1
ATOM 750 C CA . THR A 1 93 ? -12.371 10.774 15.702 1.00 73.94 93 THR A CA 1
ATOM 751 C C . THR A 1 93 ? -13.340 11.355 14.671 1.00 73.94 93 THR A C 1
ATOM 753 O O . THR A 1 93 ? -13.754 12.506 14.794 1.00 73.94 93 THR A O 1
ATOM 756 N N . VAL A 1 94 ? -13.730 10.564 13.668 1.00 71.88 94 VAL A N 1
ATOM 757 C CA . VAL A 1 94 ? -14.692 10.960 12.630 1.00 71.88 94 VAL A CA 1
ATOM 758 C C . VAL A 1 94 ? -16.071 11.188 13.240 1.00 71.88 94 VAL A C 1
ATOM 760 O O . VAL A 1 94 ? -16.690 12.201 12.939 1.00 71.88 94 VAL A O 1
ATOM 763 N N . THR A 1 95 ? -16.525 10.322 14.150 1.00 71.75 95 THR A N 1
ATOM 764 C CA . THR A 1 95 ? -17.811 10.498 14.847 1.00 71.75 95 THR A CA 1
ATOM 765 C C . THR A 1 95 ? -17.835 11.801 15.653 1.00 71.75 95 THR A C 1
ATOM 767 O O . THR A 1 95 ? -18.831 12.518 15.639 1.00 71.75 95 THR A O 1
ATOM 770 N N . GLN A 1 96 ? -16.717 12.167 16.291 1.00 69.38 96 GLN A N 1
ATOM 771 C CA . GLN A 1 96 ? -16.595 13.427 17.034 1.00 69.38 96 GLN A CA 1
ATOM 772 C C . GLN A 1 96 ? -16.456 14.669 16.136 1.00 69.38 96 GLN A C 1
ATOM 774 O O . GLN A 1 96 ? -16.842 15.762 16.546 1.00 69.38 96 GLN A O 1
ATOM 779 N N . LYS A 1 97 ? -15.897 14.530 14.925 1.00 66.94 97 LYS A N 1
ATOM 780 C CA . LYS A 1 97 ? -15.571 15.648 14.016 1.00 66.94 97 LYS A CA 1
ATOM 781 C C . LYS A 1 97 ? -16.353 15.635 12.698 1.00 66.94 97 LYS A C 1
ATOM 783 O O . LYS A 1 97 ? -15.952 16.316 11.756 1.00 66.94 97 LYS A O 1
ATOM 788 N N . HIS A 1 98 ? -17.464 14.902 12.614 1.00 58.16 98 HIS A N 1
ATOM 789 C CA . HIS A 1 98 ? -18.236 14.717 11.376 1.00 58.16 98 HIS A CA 1
ATOM 790 C C . HIS A 1 98 ? -18.670 16.050 10.730 1.00 58.16 98 HIS A C 1
ATOM 792 O O . HIS A 1 98 ? -18.724 16.172 9.511 1.00 58.16 98 HIS A O 1
ATOM 798 N N . SER A 1 99 ? -18.893 17.091 11.535 1.00 58.75 99 SER A N 1
ATOM 799 C CA . SER A 1 99 ? -19.236 18.449 11.090 1.00 58.75 99 SER A CA 1
ATOM 800 C C . SER A 1 99 ? -18.052 19.294 10.580 1.00 58.75 99 SER A C 1
ATOM 802 O O . SER A 1 99 ? -18.261 20.422 10.144 1.00 58.75 99 SER A O 1
ATOM 804 N N . GLN A 1 100 ? -16.814 18.784 10.614 1.00 64.94 100 GLN A N 1
ATOM 805 C CA . GLN A 1 100 ? -15.591 19.509 10.227 1.00 64.94 100 GLN A CA 1
ATOM 806 C C . GLN A 1 100 ? -14.842 18.884 9.038 1.00 64.94 100 GLN A C 1
ATOM 808 O O . GLN A 1 100 ? -13.682 19.232 8.802 1.00 64.94 100 GLN A O 1
ATOM 813 N N . ILE A 1 101 ? -15.462 17.973 8.278 1.00 67.69 101 ILE A N 1
ATOM 814 C CA . ILE A 1 101 ? -14.842 17.408 7.070 1.00 67.69 101 ILE A CA 1
ATOM 815 C C . ILE A 1 101 ? -14.574 18.550 6.074 1.00 67.69 101 ILE A C 1
ATOM 817 O O . ILE A 1 101 ? -15.489 19.114 5.477 1.00 67.69 101 ILE A O 1
ATOM 821 N N . LYS A 1 102 ? -13.299 18.928 5.917 1.00 69.75 102 LYS A N 1
ATOM 822 C CA . LYS A 1 102 ? -12.873 20.004 5.014 1.00 69.75 102 LYS A CA 1
ATOM 823 C C . LYS A 1 102 ? -12.606 19.446 3.621 1.00 69.75 102 LYS A C 1
ATOM 825 O O . LYS A 1 102 ? -11.596 18.781 3.395 1.00 69.75 102 LYS A O 1
ATOM 830 N N . PHE A 1 103 ? -13.469 19.780 2.667 1.00 75.06 103 PHE A N 1
ATOM 831 C CA . PHE A 1 103 ? -13.243 19.481 1.253 1.00 75.06 103 PHE A CA 1
ATOM 832 C C . PHE A 1 103 ? -12.137 20.378 0.700 1.00 75.06 103 PHE A C 1
ATOM 834 O O . PHE A 1 103 ? -12.255 21.604 0.683 1.00 75.06 103 PHE A O 1
ATOM 841 N N . THR A 1 104 ? -11.030 19.767 0.287 1.00 74.50 104 THR A N 1
ATOM 842 C CA . THR A 1 104 ? -9.817 20.494 -0.113 1.00 74.50 104 THR A CA 1
ATOM 843 C C . THR A 1 104 ? -9.839 20.885 -1.587 1.00 74.50 104 THR A C 1
ATOM 845 O O . THR A 1 104 ? -9.377 21.965 -1.937 1.00 74.50 104 THR A O 1
ATOM 848 N N . THR A 1 105 ? -10.405 20.039 -2.447 1.00 81.88 105 THR A N 1
ATOM 849 C CA . THR A 1 105 ? -10.466 20.264 -3.895 1.00 81.88 105 THR A CA 1
ATOM 850 C C . THR A 1 105 ? -11.749 20.980 -4.306 1.00 81.88 105 THR A C 1
ATOM 852 O O . THR A 1 105 ? -12.822 20.735 -3.753 1.00 81.88 105 THR A O 1
ATOM 855 N N . ASP A 1 106 ? -11.658 21.841 -5.321 1.00 80.44 106 ASP A N 1
ATOM 856 C CA . ASP A 1 106 ? -12.813 22.605 -5.814 1.00 80.44 106 ASP A CA 1
ATOM 857 C C . ASP A 1 106 ? -13.899 21.710 -6.419 1.00 80.44 106 ASP A C 1
ATOM 859 O O . ASP A 1 106 ? -15.086 21.996 -6.278 1.00 80.44 106 ASP A O 1
ATOM 863 N N . VAL A 1 107 ? -13.506 20.585 -7.023 1.00 84.31 107 VAL A N 1
ATOM 864 C CA . VAL A 1 107 ? -14.445 19.562 -7.507 1.00 84.31 107 VAL A CA 1
ATOM 865 C C . VAL A 1 107 ? -15.237 18.956 -6.346 1.00 84.31 107 VAL A C 1
ATOM 867 O O . VAL A 1 107 ? -16.457 18.862 -6.428 1.00 84.31 107 VAL A O 1
ATOM 870 N N . ALA A 1 108 ? -14.574 18.601 -5.239 1.00 78.50 108 ALA A N 1
ATOM 871 C CA . ALA A 1 108 ? -15.249 18.019 -4.080 1.00 78.50 108 ALA A CA 1
ATOM 872 C C . ALA A 1 108 ? -16.193 19.022 -3.403 1.00 78.50 108 ALA A C 1
ATOM 874 O O . ALA A 1 108 ? -17.305 18.659 -3.031 1.00 78.50 108 ALA A O 1
ATOM 875 N N . LYS A 1 109 ? -15.790 20.297 -3.306 1.00 82.75 109 LYS A N 1
ATOM 876 C CA . LYS A 1 109 ? -16.668 21.367 -2.809 1.00 82.75 109 LYS A CA 1
ATOM 877 C C . LYS A 1 109 ? -17.911 21.517 -3.686 1.00 82.75 109 LYS A C 1
ATOM 879 O O . LYS A 1 109 ? -19.009 21.598 -3.153 1.00 82.75 109 LYS A O 1
ATOM 884 N N . LYS A 1 110 ? -17.755 21.510 -5.014 1.00 84.25 110 LYS A N 1
ATOM 885 C CA . LYS A 1 110 ? -18.890 21.620 -5.942 1.00 84.25 110 LYS A CA 1
ATOM 886 C C . LYS A 1 110 ? -19.902 20.489 -5.791 1.00 84.25 110 LYS A C 1
ATOM 888 O O . LYS A 1 110 ? -21.072 20.772 -5.931 1.00 84.25 110 LYS A O 1
ATOM 893 N N . ILE A 1 111 ? -19.472 19.259 -5.510 1.00 81.25 111 ILE A N 1
ATOM 894 C CA . ILE A 1 111 ? -20.375 18.100 -5.363 1.00 81.25 111 ILE A CA 1
ATOM 895 C C . ILE A 1 111 ? -21.145 18.134 -4.038 1.00 81.25 111 ILE A C 1
ATOM 897 O O . ILE A 1 111 ? -22.272 17.663 -3.963 1.00 81.25 111 ILE A O 1
ATOM 901 N N . VAL A 1 112 ? -20.526 18.646 -2.974 1.00 75.88 112 VAL A N 1
ATOM 902 C CA . VAL A 1 112 ? -21.127 18.633 -1.631 1.00 75.88 112 VAL A CA 1
ATOM 903 C C . VAL A 1 112 ? -21.988 19.866 -1.367 1.00 75.88 112 VAL A C 1
ATOM 905 O O . VAL A 1 112 ? -22.935 19.793 -0.590 1.00 75.88 112 VAL A O 1
ATOM 908 N N . PHE A 1 113 ? -21.656 20.997 -1.992 1.00 68.38 113 PHE A N 1
ATOM 909 C CA . PHE A 1 113 ? -22.383 22.260 -1.845 1.00 68.38 113 PHE A CA 1
ATOM 910 C C . PHE A 1 113 ? -23.284 22.596 -3.052 1.00 68.38 113 PHE A C 1
ATOM 912 O O . PHE A 1 113 ? -23.773 23.723 -3.123 1.00 68.38 113 PHE A O 1
ATOM 919 N N . SER A 1 114 ? -23.478 21.663 -3.99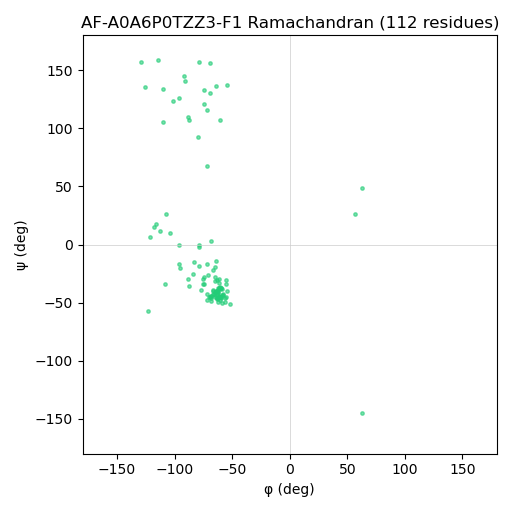6 1.00 54.91 114 SER A N 1
ATOM 920 C CA . SER A 1 114 ? -24.523 21.722 -5.038 1.00 54.91 114 SER A CA 1
ATOM 921 C C . SER A 1 114 ? -25.833 21.138 -4.539 1.00 54.91 114 SER A C 1
ATOM 923 O O . SER A 1 114 ? -26.882 21.752 -4.81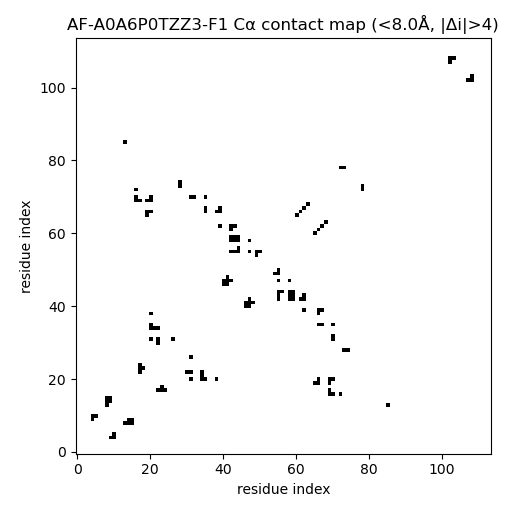9 1.00 54.91 114 SER A O 1
#

Mean predicted aligned error: 8.1 Å

Foldseek 3Di:
DDDQDCDDLSVVVDQPLCVLLVHDLPDDLVRSVVSLVVLCQCLALVRHPDPDPVSNVVSVCSNVPRSVVSNVCVVPDPCNVVVVVSVVVVVVVCVVCVVPPDDDDPVSVVVVVD

Secondary structure (DSSP, 8-state):
------SGGGGGT---HHHHHT--TT--HHHHHHHHHHHHHHHSTTT----SHHHHHHHHHHIIIIIHHHHHHHHH--THHHHHHHHHHHHHHHHHHGGG----SHHHHHHH--

Radius of gyration: 17.15 Å; Cα contacts (8 Å, |Δi|>4): 76; chains: 1; bounding box: 42×37×37 Å

Sequence (114 aa):
MSFTFKQGLFQFDFTDHHAILGVSLDAEFGEIRKRYMRVARRLHPDTSPFGSETDKEFANELLSKLVSPAYNKFSKEGDRAELFVVLKNLSNTVTQKHSQIKFTTDVAKKIVFS

Nearest PDB structures (foldseek):
  3ucs-assembly1_C  TM=8.658E-01  e=1.433E-02  Escherichia coli K-12
  3ucs-assembly1_D  TM=7.374E-01  e=1.511E-02  Escherichia coli K-12
  1wjz-assembly1_A  TM=7.182E-01  e=6.362E-02  Mus musculus
  8fe2-assembly2_B  TM=3.656E-01  e=2.080E-02  Homo sapiens

Solvent-accessible surface area (backbone atoms only — not comparable to full-atom values): 6858 Å² total; per-residue (Å²): 139,81,90,82,64,82,55,7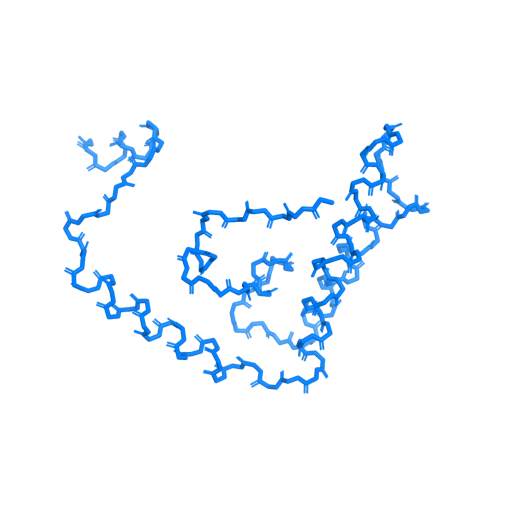7,61,33,66,72,84,39,85,53,43,40,65,68,59,69,51,60,94,82,59,50,70,72,56,50,51,58,39,44,55,55,52,47,49,51,25,34,74,93,58,36,87,61,89,48,70,70,54,35,54,49,29,38,50,45,36,64,73,45,48,49,52,33,52,50,47,65,75,74,40,86,58,63,61,64,52,48,53,51,52,49,55,47,51,54,50,44,69,76,41,63,94,63,75,75,67,83,48,71,69,56,40,52,70,75,75,104